Protein AF-A0A7S3CXJ4-F1 (afdb_monomer)

Mean predicted aligned error: 9.67 Å

Structure (mmCIF, N/CA/C/O backbone):
data_AF-A0A7S3CXJ4-F1
#
_entry.id   AF-A0A7S3CXJ4-F1
#
loop_
_atom_site.group_PDB
_atom_site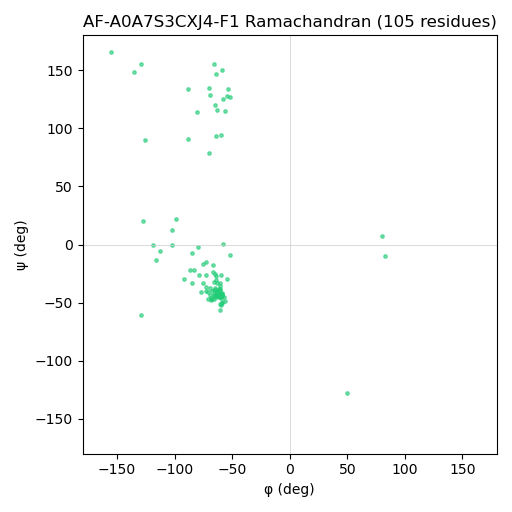.id
_atom_site.type_symbol
_atom_site.label_atom_id
_atom_site.label_alt_id
_atom_site.label_comp_id
_atom_site.label_asym_id
_atom_site.label_entity_id
_atom_site.label_seq_id
_atom_site.pdbx_PDB_ins_code
_atom_site.Cartn_x
_atom_site.Cartn_y
_atom_site.Cartn_z
_atom_site.occupancy
_atom_site.B_iso_or_equiv
_atom_site.auth_seq_id
_atom_site.auth_comp_id
_atom_site.auth_asym_id
_atom_site.auth_atom_id
_atom_site.pdbx_PDB_model_num
ATOM 1 N N . PHE A 1 1 ? -18.715 -56.548 -12.083 1.00 43.94 1 PHE A N 1
ATOM 2 C CA . PHE A 1 1 ? -18.456 -55.256 -11.422 1.00 43.94 1 PHE A CA 1
ATOM 3 C C . PHE A 1 1 ? -17.440 -55.457 -10.305 1.00 43.94 1 PHE A C 1
ATOM 5 O O . PHE A 1 1 ? -17.852 -55.785 -9.200 1.00 43.94 1 PHE A O 1
ATOM 12 N N . PRO A 1 2 ? -16.126 -55.356 -10.565 1.00 48.81 2 PRO A N 1
ATOM 13 C CA . PRO A 1 2 ? -15.148 -55.327 -9.493 1.00 48.81 2 PRO A CA 1
ATOM 14 C C . PRO A 1 2 ? -14.930 -53.877 -9.038 1.00 48.81 2 PRO A C 1
ATOM 16 O O . PRO A 1 2 ? -14.812 -52.956 -9.843 1.00 48.81 2 PRO A O 1
ATOM 19 N N . SER A 1 3 ? -14.932 -53.697 -7.726 1.00 49.84 3 SER A N 1
ATOM 20 C CA . SER A 1 3 ? -14.628 -52.476 -6.986 1.00 49.84 3 SER A CA 1
ATOM 21 C C . SER A 1 3 ? -13.240 -51.926 -7.333 1.00 49.84 3 SER A C 1
ATOM 23 O O . SER A 1 3 ? -12.229 -52.553 -7.016 1.00 49.84 3 SER A O 1
ATOM 25 N N . LEU A 1 4 ? -13.191 -50.744 -7.950 1.00 54.47 4 LEU A N 1
ATOM 26 C CA . LEU A 1 4 ? -11.970 -49.943 -8.068 1.00 54.47 4 LEU A CA 1
ATOM 27 C C . LEU A 1 4 ? -11.587 -49.386 -6.683 1.00 54.47 4 LEU A C 1
ATOM 29 O O . LEU A 1 4 ? -12.465 -48.869 -5.987 1.00 54.47 4 LEU A O 1
ATOM 33 N N . PRO A 1 5 ? -10.311 -49.453 -6.265 1.00 54.09 5 PRO A N 1
ATOM 34 C CA . PRO A 1 5 ? -9.861 -48.785 -5.054 1.00 54.09 5 PRO A CA 1
ATOM 35 C C . PRO A 1 5 ? -9.893 -47.267 -5.276 1.00 54.09 5 PRO A C 1
ATOM 37 O O . PRO A 1 5 ? -9.368 -46.755 -6.264 1.00 54.09 5 PRO A O 1
ATOM 40 N N . PHE A 1 6 ? -10.539 -46.553 -4.355 1.00 56.94 6 PHE A N 1
ATOM 41 C CA . PHE A 1 6 ? -10.532 -45.093 -4.274 1.00 56.94 6 PHE A CA 1
ATOM 42 C C . PHE A 1 6 ? -9.070 -44.606 -4.288 1.00 56.94 6 PHE A C 1
ATOM 44 O O . PHE A 1 6 ? -8.277 -45.121 -3.492 1.00 56.94 6 PHE A O 1
ATOM 51 N N . PRO A 1 7 ? -8.659 -43.673 -5.168 1.0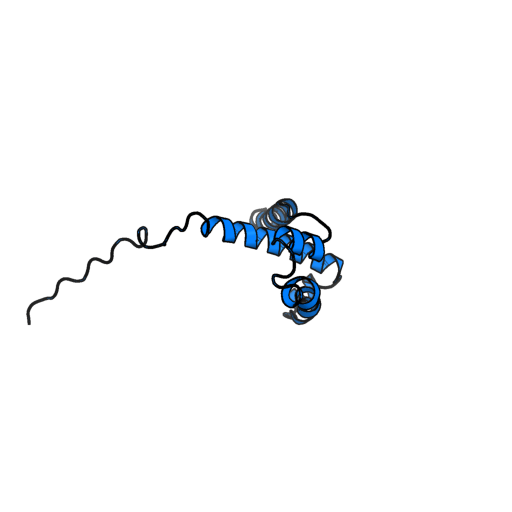0 54.53 7 PRO A N 1
ATOM 52 C CA . PRO A 1 7 ? -7.290 -43.192 -5.140 1.00 54.53 7 PRO A CA 1
ATOM 53 C C . PRO A 1 7 ? -7.085 -42.468 -3.809 1.00 54.53 7 PRO A C 1
ATOM 55 O O . PRO A 1 7 ? -7.789 -41.508 -3.493 1.00 54.53 7 PRO A O 1
ATOM 58 N N . LEU A 1 8 ? -6.136 -42.961 -3.013 1.00 61.88 8 LEU A N 1
ATOM 59 C CA . LEU A 1 8 ? -5.587 -42.248 -1.868 1.00 61.88 8 LEU A CA 1
ATOM 60 C C . LEU A 1 8 ? -4.986 -40.947 -2.413 1.00 61.88 8 LEU A C 1
ATOM 62 O O . LEU A 1 8 ? -3.860 -40.928 -2.908 1.00 61.88 8 LEU A O 1
ATOM 66 N N . LEU A 1 9 ? -5.768 -39.866 -2.391 1.00 60.44 9 LEU A N 1
ATOM 67 C CA . LEU A 1 9 ? -5.233 -38.526 -2.586 1.00 60.44 9 LEU A CA 1
ATOM 68 C C . LEU A 1 9 ? -4.110 -38.348 -1.552 1.00 60.44 9 LEU A C 1
ATOM 70 O O . LEU A 1 9 ? -4.344 -38.615 -0.367 1.00 60.44 9 LEU A O 1
ATOM 74 N N . PRO A 1 10 ? -2.895 -37.945 -1.963 1.00 55.59 10 PRO A N 1
ATOM 75 C CA . PRO A 1 10 ? -1.852 -37.641 -1.000 1.00 55.59 10 PRO A CA 1
ATOM 76 C C . PRO A 1 10 ? -2.352 -36.523 -0.072 1.00 55.59 10 PRO A C 1
ATOM 78 O O . PRO A 1 10 ? -3.167 -35.694 -0.496 1.00 55.59 10 PRO A O 1
ATOM 81 N N . PRO A 1 11 ? -1.900 -36.480 1.193 1.00 52.91 11 PRO A N 1
ATOM 82 C CA . PRO A 1 11 ? -2.264 -35.397 2.090 1.00 52.91 11 PRO A CA 1
ATOM 83 C C . PRO A 1 11 ? -1.924 -34.065 1.414 1.00 52.91 11 PRO A C 1
ATOM 85 O O . PRO A 1 11 ? -0.838 -33.892 0.858 1.00 52.91 11 PRO A O 1
ATOM 88 N N . PHE A 1 12 ? -2.869 -33.127 1.468 1.00 54.53 12 PHE A N 1
ATOM 89 C CA . PHE A 1 12 ? -2.805 -31.784 0.873 1.00 54.53 12 PHE A CA 1
ATOM 90 C C . PHE A 1 12 ? -1.532 -30.983 1.243 1.00 54.53 12 PHE A C 1
ATOM 92 O O . PHE A 1 12 ? -1.281 -29.923 0.679 1.00 54.53 12 PHE A O 1
ATOM 99 N N . SER A 1 13 ? -0.718 -31.481 2.177 1.00 53.72 13 SER A N 1
ATOM 100 C CA . SER A 1 13 ? 0.542 -30.901 2.635 1.00 53.72 13 SER A CA 1
ATOM 101 C C . SER A 1 13 ? 1.727 -31.069 1.677 1.00 53.72 13 SER A C 1
ATOM 103 O O . SER A 1 13 ? 2.713 -30.358 1.849 1.00 53.72 13 SER A O 1
ATOM 105 N N . LEU A 1 14 ? 1.673 -31.970 0.686 1.00 54.91 14 LEU A N 1
ATOM 106 C CA . LEU A 1 14 ? 2.841 -32.281 -0.158 1.00 54.91 14 LEU A CA 1
ATOM 107 C C . LEU A 1 14 ? 2.832 -31.629 -1.554 1.00 54.91 14 LEU A C 1
ATOM 109 O O . LEU A 1 14 ? 3.759 -31.846 -2.329 1.00 54.91 14 LEU A O 1
ATOM 113 N N . LEU A 1 15 ? 1.790 -30.860 -1.894 1.00 52.06 15 LEU A N 1
ATOM 114 C CA . LEU A 1 15 ? 1.572 -30.350 -3.257 1.00 52.06 15 LEU A CA 1
ATOM 115 C C . LEU A 1 15 ? 1.360 -28.834 -3.338 1.00 52.06 15 LEU A C 1
ATOM 117 O O . LEU A 1 15 ? 0.853 -28.333 -4.337 1.00 52.06 15 LEU A O 1
ATOM 121 N N . ALA A 1 16 ? 1.785 -28.081 -2.323 1.00 51.81 16 ALA A N 1
ATOM 122 C CA . ALA A 1 16 ? 2.141 -26.691 -2.566 1.00 51.81 16 ALA A CA 1
ATOM 123 C C . ALA A 1 16 ? 3.560 -26.720 -3.147 1.00 51.81 16 ALA A C 1
ATOM 125 O O . ALA A 1 16 ? 4.472 -27.139 -2.433 1.00 51.81 16 ALA A O 1
ATOM 126 N N . PRO A 1 17 ? 3.798 -26.340 -4.414 1.00 48.41 17 PRO A N 1
ATOM 127 C CA . PRO A 1 17 ? 5.157 -26.120 -4.872 1.00 48.41 17 PRO A CA 1
ATOM 128 C C . PRO A 1 17 ? 5.703 -24.948 -4.054 1.00 48.41 17 PRO A C 1
ATOM 130 O O . PRO A 1 17 ? 5.482 -23.785 -4.387 1.00 48.41 17 PRO A O 1
ATOM 133 N N . VAL A 1 18 ? 6.376 -25.251 -2.944 1.00 55.66 18 VAL A N 1
ATOM 134 C CA . VAL A 1 18 ? 7.106 -24.280 -2.134 1.00 55.66 18 VAL A CA 1
ATOM 135 C C . VAL A 1 18 ? 8.311 -23.866 -2.967 1.00 55.66 18 VAL A C 1
ATOM 137 O O . VAL A 1 18 ? 9.424 -24.346 -2.791 1.00 55.66 18 VAL A O 1
ATOM 140 N N . HIS A 1 19 ? 8.085 -22.984 -3.936 1.00 57.47 19 HIS A N 1
ATOM 141 C CA . HIS A 1 19 ? 9.151 -22.125 -4.407 1.00 57.47 19 HIS A CA 1
ATOM 142 C C . HIS A 1 19 ? 9.527 -21.269 -3.200 1.00 57.47 19 HIS A C 1
ATOM 144 O O . HIS A 1 19 ? 8.700 -20.494 -2.718 1.00 57.47 19 HIS A O 1
ATOM 150 N N . SER A 1 20 ? 10.752 -21.413 -2.693 1.00 57.84 20 SER A N 1
ATOM 151 C CA . SER A 1 20 ? 11.243 -20.750 -1.473 1.00 57.84 20 SER A CA 1
ATOM 152 C C . SER A 1 20 ? 11.192 -19.207 -1.495 1.00 57.84 20 SER A C 1
ATOM 154 O O . SER A 1 20 ? 11.570 -18.576 -0.516 1.00 57.84 20 SER A O 1
ATOM 156 N N . GLY A 1 21 ? 10.705 -18.586 -2.578 1.00 62.44 21 GLY A N 1
ATOM 157 C CA . GLY A 1 21 ? 10.438 -17.147 -2.698 1.00 62.44 21 GLY A CA 1
ATOM 158 C C . GLY A 1 21 ? 8.957 -16.757 -2.830 1.00 62.44 21 GLY A C 1
ATOM 159 O O . GLY A 1 21 ? 8.647 -15.570 -2.800 1.00 62.44 21 GLY A O 1
ATOM 160 N N . TYR A 1 22 ? 8.024 -17.709 -2.944 1.00 73.19 22 TYR A N 1
ATOM 161 C CA . TYR A 1 22 ? 6.596 -17.402 -3.110 1.00 73.19 22 TYR A CA 1
ATOM 162 C C . TYR A 1 22 ? 5.940 -16.981 -1.792 1.00 73.19 22 TYR A C 1
ATOM 164 O O . TYR A 1 22 ? 5.183 -16.016 -1.747 1.00 73.19 22 TYR A O 1
ATOM 172 N N . PHE A 1 23 ? 6.279 -17.652 -0.690 1.00 78.94 23 PHE A N 1
ATOM 173 C CA . PHE A 1 23 ? 5.693 -17.355 0.617 1.00 78.94 23 PHE A CA 1
ATOM 174 C C . PHE A 1 23 ? 6.028 -15.939 1.138 1.00 78.94 23 PHE A C 1
ATOM 176 O O . PHE A 1 23 ? 5.099 -15.232 1.533 1.00 78.94 23 PHE A O 1
ATOM 183 N N . PRO A 1 24 ? 7.289 -15.454 1.068 1.00 84.44 24 PRO A N 1
ATOM 184 C CA . PRO A 1 24 ? 7.619 -14.085 1.478 1.00 84.44 24 PRO A CA 1
ATOM 185 C C . PRO A 1 24 ? 6.875 -12.999 0.685 1.00 84.44 24 PRO A C 1
ATOM 187 O O . PRO A 1 24 ? 6.642 -11.910 1.208 1.00 84.44 24 PRO A O 1
ATOM 190 N N . SER A 1 25 ? 6.467 -13.298 -0.556 1.00 86.31 25 SER A N 1
ATOM 191 C CA . SER A 1 25 ? 5.779 -12.343 -1.432 1.00 86.31 25 SER A CA 1
ATOM 192 C C . SER A 1 25 ? 4.412 -11.912 -0.887 1.00 86.31 25 SER A C 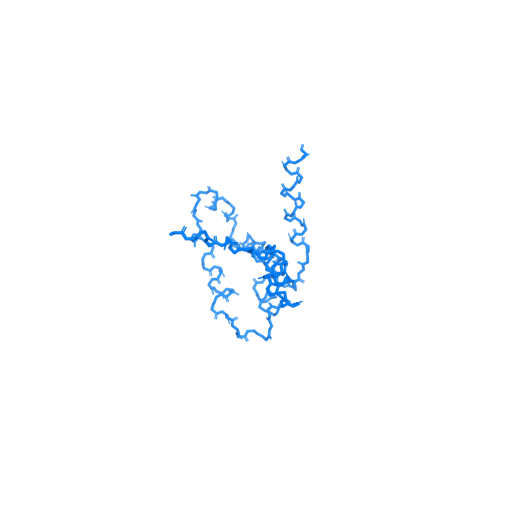1
ATOM 194 O O . SER A 1 25 ? 4.018 -10.764 -1.078 1.00 86.31 25 SER A O 1
ATOM 196 N N . TYR A 1 26 ? 3.720 -12.778 -0.135 1.00 87.81 26 TYR A N 1
ATOM 197 C CA . TYR A 1 26 ? 2.439 -12.438 0.490 1.00 87.81 26 TYR A CA 1
ATOM 198 C C . TYR A 1 26 ? 2.596 -11.387 1.585 1.00 87.81 26 TYR A C 1
ATOM 200 O O . TYR A 1 26 ? 1.855 -10.402 1.614 1.00 87.81 26 TYR A O 1
ATOM 208 N N . THR A 1 27 ? 3.578 -11.577 2.468 1.00 89.19 27 THR A N 1
ATOM 209 C CA . THR A 1 27 ? 3.863 -10.624 3.545 1.00 89.19 27 THR A CA 1
ATOM 210 C C . THR A 1 27 ? 4.359 -9.301 2.973 1.00 89.19 27 THR A C 1
ATOM 212 O O . THR A 1 27 ? 3.876 -8.245 3.376 1.00 89.19 27 THR A O 1
ATOM 215 N N . LEU A 1 28 ? 5.248 -9.352 1.975 1.00 91.56 28 LEU A N 1
ATOM 216 C CA . LEU A 1 28 ? 5.696 -8.158 1.254 1.00 91.56 28 LEU A CA 1
ATOM 217 C C . LEU A 1 28 ? 4.523 -7.418 0.602 1.00 91.56 28 LEU A C 1
ATOM 219 O O . LEU A 1 28 ? 4.414 -6.203 0.741 1.00 91.56 28 LEU A O 1
ATOM 223 N N . GLY A 1 29 ? 3.603 -8.138 -0.042 1.00 92.62 29 GLY A N 1
ATOM 224 C CA . GLY A 1 29 ? 2.399 -7.553 -0.627 1.00 92.62 29 GLY A CA 1
ATOM 225 C C . GLY A 1 29 ? 1.523 -6.843 0.407 1.00 92.62 29 GLY A C 1
ATOM 226 O O . GLY A 1 29 ? 1.063 -5.730 0.157 1.00 92.62 29 GLY A O 1
ATOM 227 N N . ALA A 1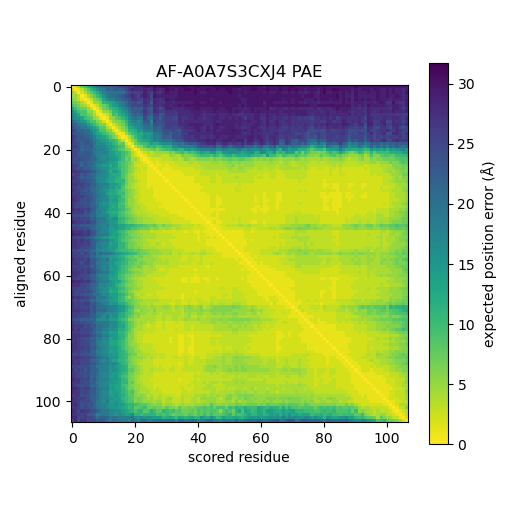 30 ? 1.335 -7.436 1.589 1.00 92.94 30 ALA A N 1
ATOM 228 C CA . ALA A 1 30 ? 0.577 -6.812 2.672 1.00 92.94 30 ALA A CA 1
ATOM 229 C C . ALA A 1 30 ? 1.252 -5.530 3.187 1.00 92.94 30 ALA A C 1
ATOM 231 O O . ALA A 1 30 ? 0.582 -4.510 3.360 1.00 92.94 30 ALA A O 1
ATOM 232 N N . MET A 1 31 ? 2.575 -5.551 3.366 1.00 94.75 31 MET A N 1
ATOM 233 C CA . MET A 1 31 ? 3.343 -4.370 3.769 1.00 94.75 31 MET A CA 1
ATOM 234 C C . MET A 1 31 ? 3.206 -3.236 2.749 1.00 94.75 31 MET A C 1
ATOM 236 O O . MET A 1 31 ? 2.787 -2.133 3.109 1.00 94.75 31 MET A O 1
ATOM 240 N N . ILE A 1 32 ? 3.459 -3.531 1.470 1.00 95.25 32 ILE A N 1
ATOM 241 C CA . ILE A 1 32 ? 3.333 -2.569 0.368 1.00 95.25 32 ILE A CA 1
ATOM 242 C C . ILE A 1 32 ? 1.912 -1.997 0.314 1.00 95.25 32 ILE A C 1
ATOM 244 O O . ILE A 1 32 ? 1.740 -0.783 0.221 1.00 95.25 32 ILE A O 1
ATOM 248 N N . ALA A 1 33 ? 0.885 -2.845 0.435 1.00 94.81 33 ALA A N 1
ATOM 249 C CA . ALA A 1 33 ? -0.507 -2.409 0.425 1.00 94.81 33 ALA A CA 1
ATOM 250 C C . ALA A 1 33 ? -0.819 -1.435 1.571 1.00 94.81 33 ALA A C 1
ATOM 252 O O . ALA A 1 33 ? -1.451 -0.405 1.339 1.00 94.81 33 ALA A O 1
ATOM 253 N N . THR A 1 34 ? -0.359 -1.720 2.794 1.00 94.94 34 THR A N 1
ATOM 254 C CA . THR A 1 34 ? -0.588 -0.820 3.937 1.00 94.94 34 THR A CA 1
ATOM 255 C C . THR A 1 34 ? 0.131 0.518 3.789 1.00 94.94 34 THR A C 1
ATOM 257 O O . THR A 1 34 ? -0.462 1.554 4.084 1.00 94.94 34 THR A O 1
ATOM 260 N N . GLN A 1 35 ? 1.360 0.525 3.266 1.00 96.19 35 GLN A N 1
ATOM 261 C CA . GLN A 1 35 ? 2.114 1.758 3.044 1.00 96.19 35 GLN A CA 1
ATOM 262 C C . GLN A 1 35 ? 1.505 2.607 1.918 1.00 96.19 35 GLN A C 1
ATOM 264 O O . GLN A 1 35 ? 1.303 3.808 2.091 1.00 96.19 35 GLN A O 1
ATOM 269 N N . LEU A 1 36 ? 1.113 1.985 0.800 1.00 96.44 36 LEU A N 1
ATOM 270 C CA . LEU A 1 36 ? 0.389 2.665 -0.280 1.00 96.44 36 LEU A CA 1
ATOM 271 C C . LEU A 1 36 ? -0.949 3.230 0.201 1.00 96.44 36 LEU A C 1
ATOM 273 O O . LEU A 1 36 ? -1.328 4.332 -0.186 1.00 96.44 36 LEU A O 1
ATOM 277 N N . PHE A 1 37 ? -1.664 2.498 1.054 1.00 95.50 37 PHE A N 1
ATOM 278 C CA . PHE A 1 37 ? -2.929 2.964 1.606 1.00 95.50 37 PHE A CA 1
ATOM 279 C C . PHE A 1 37 ? -2.748 4.154 2.554 1.00 95.50 37 PHE A C 1
ATOM 281 O O . PHE A 1 37 ? -3.537 5.097 2.496 1.00 95.50 37 PHE A O 1
ATOM 288 N N . ALA A 1 38 ? -1.704 4.148 3.387 1.00 94.62 38 ALA A N 1
ATOM 289 C CA . ALA A 1 38 ? -1.358 5.286 4.235 1.00 94.62 38 ALA A CA 1
ATOM 290 C C . ALA A 1 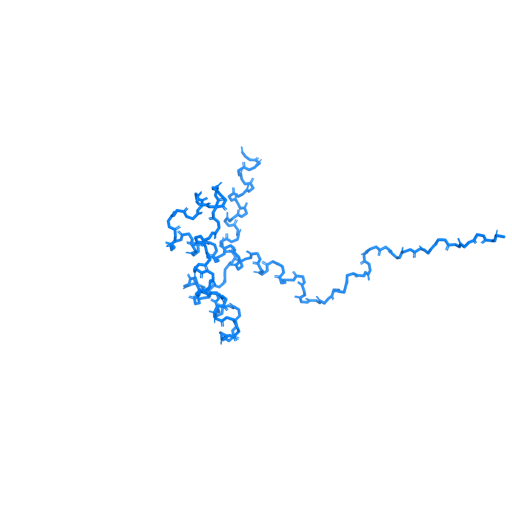38 ? -1.034 6.534 3.395 1.00 94.62 38 ALA A C 1
ATOM 292 O O . ALA A 1 38 ? -1.582 7.604 3.658 1.00 94.62 38 ALA A O 1
ATOM 293 N N . ALA A 1 39 ? -0.238 6.389 2.331 1.00 95.94 39 ALA A N 1
ATOM 294 C CA . ALA A 1 39 ? 0.047 7.481 1.398 1.00 95.94 39 ALA A CA 1
ATOM 295 C C . ALA A 1 39 ? -1.223 7.981 0.684 1.00 95.94 39 ALA A C 1
ATOM 297 O O . ALA A 1 39 ? -1.476 9.183 0.615 1.00 95.94 39 ALA A O 1
ATOM 298 N N . ALA A 1 40 ? -2.086 7.070 0.226 1.00 96.38 40 ALA A N 1
ATOM 299 C CA . ALA A 1 40 ? -3.350 7.431 -0.410 1.00 96.38 40 ALA A CA 1
ATOM 300 C C . ALA A 1 40 ? -4.269 8.239 0.524 1.00 96.38 40 ALA A C 1
ATOM 302 O O . ALA A 1 40 ? -4.947 9.156 0.064 1.00 96.38 40 ALA A O 1
ATOM 303 N N . GLN A 1 41 ? -4.284 7.943 1.829 1.00 95.00 41 GLN A N 1
ATOM 304 C CA . GLN A 1 41 ? -5.051 8.715 2.817 1.00 95.00 41 GLN A CA 1
ATOM 305 C C . GLN A 1 41 ? -4.532 10.143 2.993 1.00 95.00 41 GLN A C 1
ATOM 307 O O . GLN A 1 41 ? -5.330 11.043 3.240 1.00 95.00 41 GLN A O 1
ATOM 312 N N . GLN A 1 42 ? -3.223 10.363 2.848 1.00 94.38 42 GLN A N 1
ATOM 313 C CA . GLN A 1 42 ? -2.646 11.708 2.894 1.00 94.38 42 GLN A CA 1
ATOM 314 C C . GLN A 1 42 ? -3.050 12.525 1.658 1.00 94.38 42 GLN A C 1
ATOM 316 O O . GLN A 1 42 ? -3.341 13.713 1.772 1.00 94.38 42 GLN A O 1
ATOM 321 N N . CYS A 1 43 ? -3.120 11.890 0.484 1.00 94.50 43 CYS A N 1
ATOM 322 C CA . CYS A 1 43 ? -3.531 12.550 -0.760 1.00 94.50 43 CYS A CA 1
ATOM 323 C C . CYS A 1 43 ? -5.053 12.728 -0.890 1.00 94.50 43 CYS A C 1
ATOM 325 O O . CYS A 1 43 ? -5.510 13.620 -1.603 1.00 94.50 43 CYS A O 1
ATOM 327 N N . ILE A 1 44 ? -5.845 11.868 -0.244 1.00 95.44 44 ILE A N 1
ATOM 328 C CA . ILE A 1 44 ? -7.305 11.815 -0.374 1.00 95.44 44 ILE A CA 1
ATOM 329 C C . ILE A 1 44 ? -7.920 11.914 1.036 1.00 95.44 44 ILE A C 1
ATOM 331 O O . ILE A 1 44 ? -8.192 10.883 1.661 1.00 95.44 44 ILE A O 1
ATOM 335 N N . PRO A 1 45 ? -8.207 13.134 1.538 1.00 91.75 45 PRO A N 1
ATOM 336 C CA . PRO A 1 45 ? -8.655 13.358 2.919 1.00 91.75 45 PRO A CA 1
ATOM 337 C C . PRO A 1 45 ? -9.894 12.549 3.340 1.00 91.75 45 PRO A C 1
ATOM 339 O O . PRO A 1 45 ? -10.030 12.165 4.499 1.00 91.75 45 PRO A O 1
ATOM 342 N N . ASN A 1 46 ? -10.783 12.234 2.392 1.00 94.06 46 ASN A N 1
ATOM 343 C CA . ASN A 1 46 ? -12.055 11.551 2.654 1.00 94.06 46 ASN A CA 1
ATOM 344 C C . ASN A 1 46 ? -12.025 10.052 2.299 1.00 94.06 46 ASN A C 1
ATOM 346 O O . ASN A 1 46 ? -13.075 9.414 2.231 1.00 94.06 46 ASN A O 1
ATOM 350 N N . LEU A 1 47 ? -10.844 9.470 2.054 1.00 95.69 47 LEU A N 1
ATOM 351 C CA . LEU A 1 47 ? -10.709 8.121 1.493 1.00 95.69 47 LEU A CA 1
ATOM 352 C C . LEU A 1 47 ? -11.430 7.044 2.312 1.00 95.69 47 LEU A C 1
ATOM 354 O O . LEU A 1 47 ? -12.178 6.247 1.751 1.00 95.69 47 LEU A O 1
ATOM 358 N N . LYS A 1 48 ? -11.238 7.024 3.639 1.00 93.88 48 LYS A N 1
ATOM 359 C CA . LYS A 1 48 ? -11.882 6.029 4.519 1.00 93.88 48 LYS A CA 1
ATOM 360 C C . LYS A 1 48 ? -13.411 6.117 4.458 1.00 93.88 48 LYS A C 1
ATOM 362 O O . LYS A 1 48 ? -14.085 5.090 4.474 1.00 93.88 48 LYS A O 1
ATOM 367 N N . GLU A 1 49 ? -13.948 7.329 4.365 1.00 96.00 49 GLU A N 1
ATOM 368 C CA . GLU A 1 49 ? -15.389 7.570 4.321 1.00 96.00 49 GLU A CA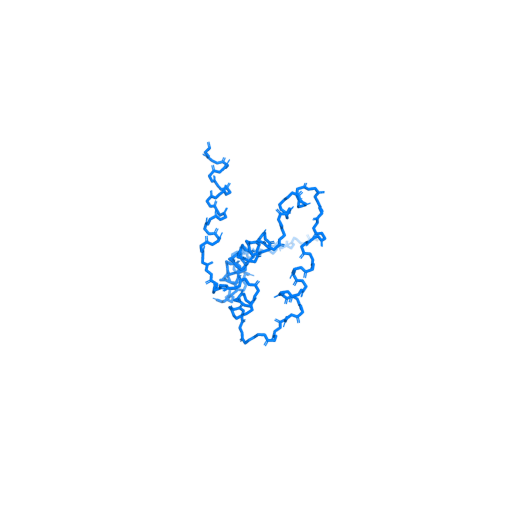 1
ATOM 369 C C . GLU A 1 49 ? -15.992 7.161 2.971 1.00 96.00 49 G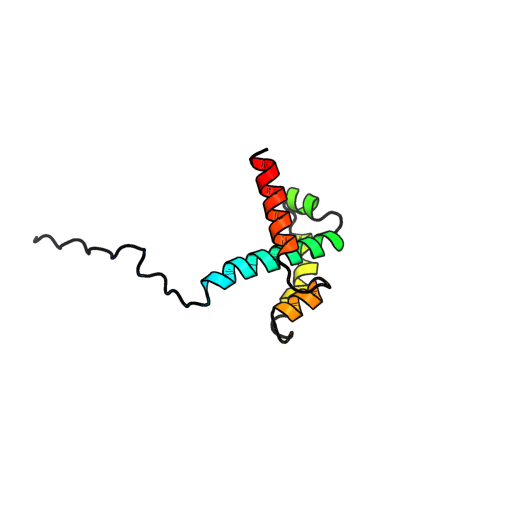LU A C 1
ATOM 371 O O . GLU A 1 49 ? -17.043 6.526 2.926 1.00 96.00 49 GLU A O 1
ATOM 376 N N . GLU A 1 50 ? -15.299 7.432 1.866 1.00 96.31 50 GLU A N 1
ATOM 377 C CA . GLU A 1 50 ? -15.724 6.978 0.539 1.00 96.31 50 GLU A CA 1
ATOM 378 C C . GLU A 1 50 ? -15.690 5.449 0.418 1.00 96.31 50 GLU A C 1
ATOM 380 O O . GLU A 1 50 ? -16.643 4.853 -0.086 1.00 96.31 50 GLU A O 1
ATOM 385 N N . ILE A 1 51 ? -14.673 4.793 0.988 1.00 95.38 51 ILE A N 1
ATOM 386 C CA . ILE A 1 51 ? -14.625 3.326 1.087 1.00 95.38 51 ILE A CA 1
ATOM 387 C C . ILE A 1 51 ? -15.808 2.798 1.906 1.00 95.38 51 ILE A C 1
ATOM 389 O O . ILE A 1 51 ? -16.444 1.827 1.497 1.00 95.38 51 ILE A O 1
ATOM 393 N N . ARG A 1 52 ? -16.154 3.448 3.027 1.00 94.38 52 ARG A N 1
ATOM 394 C CA . ARG A 1 52 ? -17.309 3.070 3.861 1.00 94.38 52 ARG A CA 1
ATOM 395 C C . ARG A 1 52 ? -18.633 3.153 3.095 1.00 94.38 52 ARG A C 1
ATOM 397 O O . ARG A 1 52 ? -19.520 2.340 3.332 1.00 94.38 52 ARG A O 1
ATOM 404 N N . LYS A 1 53 ? -18.755 4.098 2.159 1.00 96.44 53 LYS A N 1
ATOM 405 C CA . LYS A 1 53 ? -19.904 4.232 1.244 1.00 96.44 53 LYS A CA 1
ATOM 406 C C . LYS A 1 53 ? -19.854 3.267 0.049 1.00 96.44 53 LYS A C 1
ATOM 408 O O . LYS A 1 53 ? -20.762 3.283 -0.776 1.00 96.44 53 LYS A O 1
ATOM 413 N N . GLY A 1 54 ? -18.801 2.456 -0.077 1.00 95.56 54 GLY A N 1
ATOM 414 C CA . GLY A 1 54 ? -18.576 1.556 -1.211 1.00 95.56 54 GLY A CA 1
ATOM 415 C C . GLY A 1 54 ? -18.000 2.238 -2.458 1.00 95.56 54 GLY A C 1
ATOM 416 O O . GLY A 1 54 ? -17.884 1.606 -3.508 1.00 95.56 54 GLY A O 1
ATOM 417 N N . ASN A 1 55 ? -17.613 3.513 -2.376 1.00 95.25 55 ASN A N 1
ATOM 418 C CA . ASN A 1 55 ? -17.031 4.248 -3.492 1.00 95.25 55 ASN A CA 1
ATOM 419 C C . ASN A 1 55 ? -15.505 4.084 -3.535 1.00 95.25 55 ASN A C 1
ATOM 421 O O . ASN A 1 55 ? -14.751 4.877 -2.977 1.00 95.25 55 ASN A O 1
ATOM 425 N N . LEU A 1 56 ? -15.036 3.072 -4.265 1.00 93.81 56 LEU A N 1
ATOM 426 C CA . LEU A 1 56 ? -13.602 2.843 -4.490 1.00 93.81 56 LEU A CA 1
ATOM 427 C C . LEU A 1 56 ? -13.030 3.656 -5.662 1.00 93.81 56 LEU A C 1
ATOM 429 O O . LEU A 1 56 ? -11.817 3.673 -5.870 1.00 93.81 56 LEU A O 1
ATOM 433 N N . ARG A 1 57 ? -13.876 4.352 -6.436 1.00 94.88 57 ARG A N 1
ATOM 434 C CA . ARG A 1 57 ? -13.437 5.086 -7.636 1.00 94.88 57 ARG A CA 1
ATOM 435 C C . ARG A 1 57 ? -12.480 6.221 -7.293 1.00 94.88 57 ARG A C 1
ATOM 437 O O . ARG A 1 57 ? -11.630 6.547 -8.112 1.00 94.88 57 ARG A O 1
ATOM 444 N N . VAL A 1 58 ? -12.577 6.774 -6.084 1.00 94.94 58 VAL A N 1
ATOM 445 C CA . VAL A 1 58 ? -11.685 7.840 -5.601 1.00 94.94 58 VAL A CA 1
ATOM 446 C C . VAL A 1 58 ? -10.233 7.386 -5.451 1.00 94.94 58 VAL A C 1
ATOM 448 O O . VAL A 1 58 ? -9.332 8.207 -5.557 1.00 94.94 58 VAL A O 1
ATOM 451 N N . LEU A 1 59 ? -9.993 6.085 -5.255 1.00 95.62 59 LEU A N 1
ATOM 452 C CA . LEU A 1 59 ? -8.649 5.518 -5.131 1.00 95.62 59 LEU A CA 1
ATOM 453 C C . LEU A 1 59 ? -8.005 5.243 -6.501 1.00 95.62 59 LEU A C 1
ATOM 455 O O . LEU A 1 59 ? -6.783 5.167 -6.619 1.00 95.62 59 LEU A O 1
ATOM 459 N N . HIS A 1 60 ? -8.819 5.105 -7.549 1.00 95.38 60 HIS A N 1
ATOM 460 C CA . HIS A 1 60 ? -8.357 4.712 -8.877 1.00 95.38 60 HIS A CA 1
ATOM 461 C C . HIS A 1 60 ? -7.344 5.695 -9.494 1.00 95.38 60 HIS A C 1
ATOM 463 O O . HIS A 1 60 ? -6.350 5.216 -10.037 1.00 95.38 60 HIS A O 1
ATOM 469 N N . PRO A 1 61 ? -7.518 7.034 -9.426 1.00 95.94 61 PRO A N 1
ATOM 470 C CA . PRO A 1 61 ? -6.516 7.970 -9.938 1.00 95.94 61 PRO A CA 1
ATOM 471 C C . PRO A 1 61 ? -5.159 7.811 -9.248 1.00 95.94 61 PRO A C 1
ATOM 473 O O . PRO A 1 61 ? -4.141 7.745 -9.929 1.00 95.94 61 PRO A O 1
ATOM 476 N N . PHE A 1 62 ? -5.157 7.654 -7.918 1.00 96.81 62 PHE A N 1
ATOM 477 C CA . PHE A 1 62 ? -3.933 7.449 -7.143 1.00 96.81 62 PHE A CA 1
ATOM 478 C C . PHE A 1 62 ? -3.202 6.175 -7.577 1.00 96.81 62 PHE A C 1
ATOM 480 O O . PHE A 1 62 ? -2.020 6.222 -7.904 1.00 96.81 62 PHE A O 1
ATOM 487 N N . LEU A 1 63 ? -3.903 5.038 -7.639 1.00 96.56 63 LEU A N 1
ATOM 488 C CA . LEU A 1 63 ? -3.289 3.770 -8.044 1.00 96.56 63 LEU A CA 1
ATOM 489 C C . LEU A 1 63 ? -2.822 3.792 -9.499 1.00 96.56 63 LEU A C 1
ATOM 491 O O . LEU A 1 63 ? -1.768 3.240 -9.811 1.00 96.56 63 LEU A O 1
ATOM 495 N N . ARG A 1 64 ? -3.581 4.447 -10.381 1.00 96.44 64 ARG A N 1
ATOM 496 C CA . ARG A 1 64 ? -3.216 4.599 -11.786 1.00 96.44 64 ARG A CA 1
ATOM 497 C C . ARG A 1 64 ? -1.898 5.346 -11.929 1.00 96.44 64 ARG A C 1
ATOM 499 O O . ARG A 1 64 ? -0.971 4.792 -12.503 1.00 96.44 64 ARG A O 1
ATOM 506 N N . GLU A 1 65 ? -1.809 6.545 -11.367 1.00 96.12 65 GLU A N 1
ATOM 507 C CA . GLU A 1 65 ? -0.634 7.406 -11.502 1.00 96.12 65 GLU A CA 1
ATOM 508 C C . GLU A 1 65 ? 0.585 6.831 -10.767 1.00 96.12 65 GLU A C 1
ATOM 510 O O . GLU A 1 65 ? 1.691 6.791 -11.306 1.00 96.12 65 GLU A O 1
ATOM 515 N N . LYS A 1 66 ? 0.397 6.373 -9.523 1.00 95.69 66 LYS A N 1
ATOM 516 C CA . LYS A 1 66 ? 1.512 6.004 -8.642 1.00 95.69 66 LYS A CA 1
ATOM 517 C C . LYS A 1 66 ? 1.993 4.567 -8.813 1.00 95.69 66 LYS A C 1
ATOM 519 O O . LYS A 1 66 ? 3.120 4.275 -8.434 1.00 95.69 66 LYS A O 1
ATOM 524 N N . VAL A 1 67 ? 1.167 3.668 -9.356 1.00 95.00 67 VAL A N 1
ATOM 525 C CA . VAL A 1 67 ? 1.481 2.229 -9.414 1.00 95.00 67 VAL A CA 1
ATOM 526 C C . VAL A 1 67 ? 1.303 1.665 -10.822 1.00 95.00 67 VAL A C 1
ATOM 528 O O . VAL A 1 67 ? 2.265 1.180 -11.413 1.00 95.00 67 VAL A O 1
ATOM 531 N N . TRP A 1 68 ? 0.094 1.718 -11.387 1.00 95.50 68 TRP A N 1
ATOM 532 C CA . TRP A 1 68 ? -0.222 0.981 -12.616 1.00 95.50 68 TRP A CA 1
ATOM 533 C C . TRP A 1 68 ? 0.452 1.553 -13.865 1.00 95.50 68 TRP A C 1
ATOM 535 O O . TRP A 1 68 ? 0.946 0.780 -14.680 1.00 95.50 68 TRP A O 1
ATOM 545 N N . GLU A 1 69 ? 0.514 2.879 -14.014 1.00 95.94 69 GLU A N 1
ATOM 546 C CA . GLU A 1 69 ? 1.200 3.525 -15.145 1.00 95.94 69 GLU A CA 1
ATOM 547 C C . GLU A 1 69 ? 2.726 3.420 -15.032 1.00 95.94 69 GLU A C 1
ATOM 549 O O . GLU A 1 69 ? 3.419 3.413 -16.048 1.00 95.94 69 GLU A O 1
ATOM 554 N N . ARG A 1 70 ? 3.261 3.289 -13.810 1.00 94.56 70 ARG A N 1
ATOM 555 C CA . ARG A 1 70 ? 4.695 3.061 -13.580 1.00 94.56 70 ARG A CA 1
ATOM 556 C C . ARG A 1 70 ? 5.106 1.641 -13.962 1.00 94.56 70 ARG A C 1
ATOM 558 O O . ARG A 1 70 ? 6.200 1.453 -14.487 1.00 94.56 70 ARG A O 1
ATOM 565 N N . GLY A 1 71 ? 4.246 0.648 -13.726 1.00 92.56 71 GLY A N 1
ATOM 566 C CA . GLY A 1 71 ? 4.511 -0.749 -14.073 1.00 92.56 71 GLY A CA 1
ATOM 567 C C . GLY A 1 71 ? 5.886 -1.217 -13.578 1.00 92.56 71 GLY A C 1
ATOM 568 O O . GLY A 1 71 ? 6.228 -1.035 -12.413 1.00 92.56 71 GLY A O 1
ATOM 569 N N . SER A 1 72 ? 6.689 -1.786 -14.481 1.00 92.94 72 SER A N 1
ATOM 570 C CA . SER A 1 72 ? 8.073 -2.217 -14.214 1.00 92.94 72 SER A CA 1
ATOM 571 C C . SER A 1 72 ? 9.133 -1.210 -14.684 1.00 92.94 72 SER A C 1
ATOM 573 O O . SER A 1 72 ? 10.268 -1.598 -14.940 1.00 92.94 72 SER A O 1
ATOM 575 N N . ILE A 1 73 ? 8.7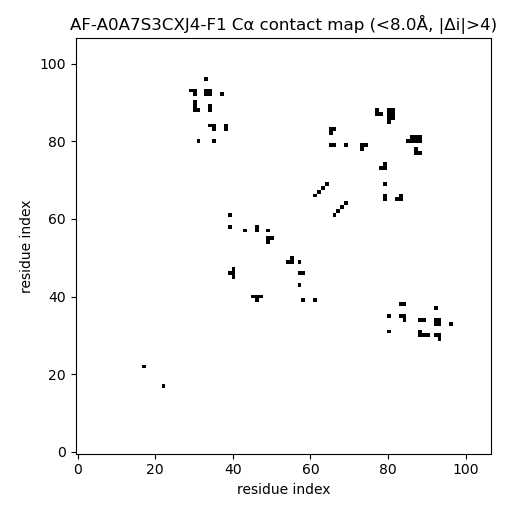72 0.069 -14.844 1.00 95.06 73 ILE A N 1
ATOM 576 C CA . ILE A 1 73 ? 9.734 1.134 -15.171 1.00 95.06 73 ILE A CA 1
ATOM 577 C C . ILE A 1 73 ? 10.725 1.363 -14.016 1.00 95.06 73 ILE A C 1
ATOM 579 O O . ILE A 1 73 ? 11.918 1.499 -14.296 1.00 95.06 73 ILE A O 1
ATOM 583 N N . PRO A 1 74 ? 10.300 1.408 -12.734 1.00 94.31 74 PRO A N 1
ATOM 584 C CA . PRO A 1 74 ? 11.244 1.536 -11.631 1.00 94.31 74 PRO A CA 1
ATOM 585 C C . PRO A 1 74 ? 12.174 0.319 -11.541 1.00 94.31 74 PRO A C 1
ATOM 587 O O . PRO A 1 74 ? 11.745 -0.807 -11.799 1.00 94.31 74 PRO A O 1
ATOM 590 N N . PRO A 1 75 ? 13.434 0.512 -11.116 1.00 93.31 75 PRO A N 1
ATOM 591 C CA . PRO A 1 75 ? 14.434 -0.556 -11.087 1.00 93.31 75 PRO A CA 1
ATOM 592 C C . PRO A 1 75 ? 14.123 -1.664 -10.067 1.00 93.31 75 PRO A C 1
ATOM 594 O O . PRO A 1 75 ? 14.696 -2.749 -10.142 1.00 93.31 75 PRO A O 1
ATOM 597 N N . SER A 1 76 ? 13.239 -1.404 -9.099 1.00 93.50 76 SER A N 1
ATOM 598 C CA . SER A 1 76 ? 12.789 -2.376 -8.102 1.00 93.50 76 SER A CA 1
ATOM 599 C C . SER A 1 76 ? 11.405 -2.020 -7.549 1.00 93.50 76 SER A C 1
ATOM 601 O O . SER A 1 76 ? 10.931 -0.890 -7.695 1.00 93.50 76 SER A O 1
ATOM 603 N N . ALA A 1 77 ? 10.767 -2.978 -6.867 1.00 90.81 77 ALA A N 1
ATOM 604 C CA . ALA A 1 77 ? 9.516 -2.733 -6.150 1.00 90.81 77 ALA A CA 1
ATOM 605 C C . ALA A 1 77 ? 9.693 -1.686 -5.036 1.00 90.81 77 ALA A C 1
ATOM 607 O O . ALA A 1 77 ? 8.837 -0.823 -4.873 1.00 90.81 77 ALA A O 1
ATOM 608 N N . ASP A 1 78 ? 10.826 -1.701 -4.328 1.00 92.88 78 ASP A N 1
ATOM 609 C CA . ASP A 1 78 ? 11.136 -0.699 -3.302 1.00 92.88 78 ASP A CA 1
ATOM 610 C C . ASP A 1 78 ? 11.261 0.706 -3.899 1.00 92.88 78 ASP A C 1
ATOM 612 O O . ASP A 1 78 ? 10.772 1.670 -3.313 1.00 92.88 78 ASP A O 1
ATOM 616 N N . ALA A 1 79 ? 11.858 0.829 -5.091 1.00 95.00 79 ALA A N 1
ATOM 617 C CA . ALA A 1 79 ? 11.935 2.101 -5.802 1.00 95.00 79 ALA A CA 1
ATOM 618 C C . ALA A 1 79 ? 10.539 2.604 -6.204 1.00 95.00 79 ALA A C 1
ATOM 620 O O . ALA A 1 79 ? 10.235 3.775 -5.991 1.00 95.00 79 ALA A O 1
ATOM 621 N N . LEU A 1 80 ? 9.665 1.718 -6.700 1.00 96.06 80 LEU A N 1
ATOM 622 C CA . LEU A 1 80 ? 8.269 2.058 -6.994 1.00 96.06 80 LEU A CA 1
ATOM 623 C C . LEU A 1 80 ? 7.525 2.531 -5.736 1.00 96.06 80 LEU A C 1
ATOM 625 O O . LEU A 1 80 ? 6.836 3.546 -5.773 1.00 96.06 80 LEU A O 1
ATOM 629 N N . VAL A 1 81 ? 7.670 1.819 -4.617 1.00 95.88 81 VAL A N 1
ATOM 630 C CA . VAL A 1 81 ? 7.029 2.185 -3.344 1.00 95.88 81 VAL A CA 1
ATOM 631 C C . VAL A 1 81 ? 7.548 3.530 -2.842 1.00 95.88 81 VAL A C 1
ATOM 633 O O . VAL A 1 81 ? 6.749 4.364 -2.414 1.00 95.88 81 VAL A O 1
ATOM 636 N N . LYS A 1 82 ? 8.854 3.784 -2.955 1.00 96.44 82 LYS A N 1
ATOM 637 C CA . LYS A 1 82 ? 9.464 5.067 -2.595 1.00 96.44 82 LYS A CA 1
ATOM 638 C C . LYS A 1 82 ? 8.953 6.213 -3.462 1.00 96.44 82 LYS A C 1
ATOM 640 O O . LYS A 1 82 ? 8.599 7.257 -2.926 1.00 96.44 82 LYS A O 1
ATOM 645 N N . GLU A 1 83 ? 8.845 6.017 -4.774 1.00 95.62 83 GLU A N 1
ATOM 646 C CA . GLU A 1 83 ? 8.244 7.003 -5.685 1.00 95.62 83 GLU A CA 1
ATOM 647 C C . GLU A 1 83 ? 6.759 7.259 -5.368 1.00 95.62 83 GLU A C 1
ATOM 649 O O . GLU A 1 83 ? 6.303 8.401 -5.401 1.00 95.62 83 GLU A O 1
ATOM 654 N N . ALA A 1 84 ? 6.001 6.205 -5.053 1.00 95.44 84 ALA A N 1
ATOM 655 C CA . ALA A 1 84 ? 4.563 6.282 -4.804 1.00 95.44 84 ALA A CA 1
ATOM 656 C C . ALA A 1 84 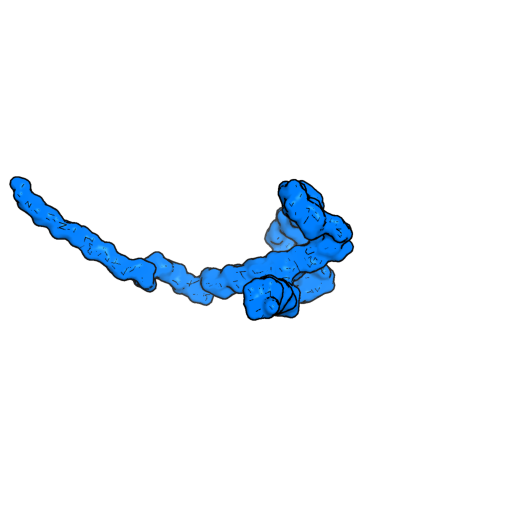? 4.206 6.888 -3.439 1.00 95.44 84 ALA A C 1
ATOM 658 O O . ALA A 1 84 ? 3.163 7.531 -3.312 1.00 95.44 84 ALA A O 1
ATOM 659 N N . THR A 1 85 ? 5.037 6.653 -2.421 1.00 95.81 85 THR A N 1
ATOM 660 C CA . THR A 1 85 ? 4.725 6.973 -1.016 1.00 95.81 85 THR A CA 1
ATOM 661 C C . THR A 1 85 ? 5.639 8.028 -0.401 1.00 95.81 85 THR A C 1
ATOM 663 O O . THR A 1 85 ? 5.310 8.565 0.649 1.00 95.81 85 THR A O 1
ATOM 666 N N . GLY A 1 86 ? 6.763 8.351 -1.048 1.00 95.25 86 GLY A N 1
ATOM 667 C CA . GLY A 1 86 ? 7.774 9.286 -0.546 1.00 95.25 86 GLY A CA 1
ATOM 668 C C . GLY A 1 86 ? 8.775 8.671 0.438 1.00 95.25 86 GLY A C 1
ATOM 669 O O . GLY A 1 86 ? 9.789 9.297 0.740 1.00 95.25 86 GLY A O 1
ATOM 670 N N . GLU A 1 87 ? 8.542 7.441 0.901 1.00 94.12 87 GLU A N 1
ATOM 671 C CA . GLU A 1 87 ? 9.358 6.758 1.907 1.00 94.12 87 GLU A CA 1
ATOM 672 C C . GLU A 1 87 ? 9.763 5.353 1.449 1.00 94.12 87 GLU A C 1
ATOM 674 O O . GLU A 1 87 ? 9.091 4.720 0.637 1.00 94.12 87 GLU A O 1
ATOM 679 N N . GLU A 1 88 ? 10.871 4.840 1.982 1.00 94.81 88 GLU A N 1
ATOM 680 C CA . GLU A 1 88 ? 11.297 3.461 1.722 1.00 94.81 88 GLU A CA 1
ATOM 681 C C . GLU A 1 88 ? 10.305 2.447 2.302 1.00 94.81 88 GLU A C 1
ATOM 683 O O . GLU A 1 88 ? 9.567 2.749 3.245 1.00 94.81 88 GLU A O 1
ATOM 688 N N . LEU A 1 89 ? 10.272 1.236 1.735 1.00 93.62 89 LEU A N 1
ATOM 689 C CA . LEU A 1 89 ? 9.393 0.177 2.224 1.00 93.62 89 LEU A CA 1
ATOM 690 C C . LEU A 1 89 ? 9.696 -0.117 3.700 1.00 93.62 89 LEU A C 1
ATOM 692 O O . LEU A 1 89 ? 10.830 -0.413 4.075 1.00 93.62 89 LEU A O 1
ATOM 696 N N . SER A 1 90 ? 8.668 -0.054 4.543 1.00 92.81 90 SER A N 1
ATOM 697 C CA . SER A 1 90 ? 8.804 -0.218 5.986 1.00 92.81 90 SER A CA 1
ATOM 698 C C . SER A 1 90 ? 7.733 -1.138 6.562 1.00 92.81 90 SER A C 1
ATOM 700 O O . SER A 1 90 ? 6.586 -1.149 6.124 1.00 92.81 90 SER A O 1
ATOM 702 N N . CYS A 1 91 ? 8.079 -1.871 7.622 1.00 91.94 91 CYS A N 1
ATOM 703 C CA . CYS A 1 91 ? 7.104 -2.650 8.391 1.00 91.94 91 CYS A CA 1
ATOM 704 C C . CYS A 1 91 ? 6.189 -1.774 9.261 1.00 91.94 91 CYS A C 1
ATOM 706 O O . CYS A 1 91 ? 5.176 -2.268 9.749 1.00 91.94 91 CYS A O 1
ATOM 708 N N . LYS A 1 92 ? 6.524 -0.494 9.491 1.00 92.69 92 LYS A N 1
ATOM 709 C CA . LYS A 1 92 ? 5.791 0.367 10.436 1.00 92.69 92 LYS A CA 1
ATOM 710 C C . LYS A 1 92 ? 4.302 0.531 10.089 1.00 92.69 92 LYS A C 1
ATOM 712 O O . LYS A 1 92 ? 3.491 0.281 10.979 1.00 92.69 92 LYS A O 1
ATOM 717 N N . PRO A 1 93 ? 3.907 0.867 8.840 1.00 89.88 93 PRO A N 1
ATOM 718 C CA . PRO A 1 93 ? 2.491 1.018 8.490 1.00 89.88 93 PRO A CA 1
ATOM 719 C C . PRO A 1 93 ? 1.716 -0.295 8.638 1.00 89.88 93 PRO A C 1
ATOM 721 O O . PRO A 1 93 ? 0.547 -0.295 9.017 1.00 89.88 93 PRO A O 1
ATOM 724 N N . PHE A 1 94 ? 2.383 -1.421 8.374 1.00 91.69 94 PHE A N 1
ATOM 725 C CA . PHE A 1 94 ? 1.794 -2.744 8.518 1.00 91.69 94 PHE A CA 1
ATOM 726 C C . PHE A 1 94 ? 1.532 -3.094 9.984 1.00 91.69 94 PHE A C 1
ATOM 728 O O . PHE A 1 94 ? 0.422 -3.499 10.319 1.00 91.69 94 PHE A O 1
ATOM 735 N N . LEU A 1 95 ? 2.516 -2.889 10.864 1.00 91.06 95 LEU A N 1
ATOM 736 C CA . LEU A 1 95 ? 2.352 -3.113 12.303 1.00 91.06 95 LEU A CA 1
ATOM 737 C C . LEU A 1 95 ? 1.258 -2.216 12.884 1.00 91.06 95 LEU A C 1
ATOM 739 O O . LEU A 1 95 ? 0.367 -2.719 13.557 1.00 91.06 95 LEU A O 1
ATOM 743 N N . GLN A 1 96 ? 1.252 -0.929 12.526 1.00 91.50 96 GLN A N 1
ATOM 744 C CA . GLN A 1 96 ? 0.204 -0.003 12.950 1.00 91.50 96 GLN A CA 1
ATOM 745 C C . GLN A 1 96 ? -1.188 -0.468 12.494 1.00 91.50 96 GLN A C 1
ATOM 747 O O . GLN A 1 96 ? -2.132 -0.450 13.280 1.00 91.50 96 GLN A O 1
ATOM 752 N N . TYR A 1 97 ? -1.326 -0.933 11.248 1.00 89.06 97 TYR A N 1
ATOM 753 C CA . TYR A 1 97 ? -2.587 -1.493 10.756 1.00 89.06 97 TYR A CA 1
ATOM 754 C C . TYR A 1 97 ? -3.046 -2.708 11.575 1.00 89.06 97 TYR A C 1
ATOM 756 O O . TYR A 1 97 ? -4.234 -2.826 11.887 1.00 89.06 97 TYR A O 1
ATOM 764 N N . LEU A 1 98 ? -2.129 -3.623 11.908 1.00 89.75 98 LEU A N 1
ATOM 765 C CA . LEU A 1 98 ? -2.450 -4.799 12.715 1.00 89.75 98 LEU A CA 1
ATOM 766 C C . LEU A 1 98 ? -2.863 -4.392 14.130 1.00 89.75 98 LEU A C 1
ATOM 768 O O . LEU A 1 98 ? -3.902 -4.852 14.602 1.00 89.75 98 LEU A O 1
ATOM 772 N N . ASP A 1 99 ? -2.104 -3.501 14.763 1.00 90.25 99 ASP A N 1
ATOM 773 C CA . ASP A 1 99 ? -2.396 -3.000 16.103 1.00 90.25 99 ASP A CA 1
ATOM 774 C C . ASP A 1 99 ? -3.767 -2.326 16.142 1.00 90.25 99 ASP A C 1
ATOM 776 O O . ASP A 1 99 ? -4.606 -2.703 16.954 1.00 90.25 99 ASP A O 1
ATOM 780 N N . GLU A 1 100 ? -4.065 -1.404 15.222 1.00 88.56 100 GLU A N 1
ATOM 781 C CA . GLU A 1 100 ? -5.371 -0.735 15.134 1.00 88.56 100 GLU A CA 1
ATOM 782 C C . GLU A 1 100 ? -6.521 -1.729 14.921 1.00 88.56 100 GLU A C 1
ATOM 784 O O . GLU A 1 100 ? -7.592 -1.605 15.522 1.00 88.56 100 GLU A O 1
ATOM 789 N N . LYS A 1 101 ? -6.320 -2.728 14.057 1.00 86.62 101 LYS A N 1
ATOM 790 C CA . LYS A 1 101 ? -7.357 -3.707 13.729 1.00 86.62 101 LYS A CA 1
ATOM 791 C C . LYS A 1 101 ? -7.634 -4.657 14.887 1.00 86.62 101 LYS A C 1
ATOM 793 O O . LYS A 1 101 ? -8.798 -4.921 15.177 1.00 86.62 101 LYS A O 1
ATOM 798 N N . TYR A 1 102 ? -6.592 -5.198 15.511 1.00 86.12 102 TYR A N 1
ATOM 799 C CA . TYR A 1 102 ? -6.735 -6.231 16.533 1.00 86.12 102 TYR A CA 1
ATOM 800 C C . TYR A 1 102 ? -6.987 -5.659 17.923 1.00 86.12 102 TYR A C 1
ATOM 802 O O . TYR A 1 102 ? -7.771 -6.251 18.661 1.00 86.12 102 TYR A O 1
ATOM 810 N N . SER A 1 103 ? -6.435 -4.489 18.258 1.00 86.00 103 SER A N 1
ATOM 811 C CA . SER A 1 103 ? -6.803 -3.794 19.500 1.00 86.00 103 SER A CA 1
ATOM 812 C C . SER A 1 103 ? -8.299 -3.488 19.537 1.00 86.00 103 SER A C 1
ATOM 814 O O . SER A 1 103 ? -8.941 -3.762 20.537 1.00 86.00 103 SER A O 1
ATOM 816 N N . ARG A 1 104 ? -8.890 -3.036 18.424 1.00 80.25 104 ARG A N 1
ATOM 817 C CA . ARG A 1 104 ? -10.329 -2.739 18.337 1.00 80.25 104 ARG A CA 1
ATOM 818 C C . ARG A 1 104 ? -11.240 -3.967 18.455 1.00 80.25 104 ARG A C 1
ATOM 820 O O . ARG A 1 104 ? -12.426 -3.818 18.734 1.00 80.25 104 ARG A O 1
ATOM 827 N N . LEU A 1 105 ? -10.734 -5.157 18.137 1.00 76.81 105 LEU A N 1
ATOM 828 C CA . LEU A 1 105 ? -11.526 -6.391 18.151 1.00 76.81 105 LEU A CA 1
ATOM 829 C C . LEU A 1 105 ? -11.449 -7.127 19.489 1.00 76.81 105 LEU A C 1
ATOM 831 O O . LEU A 1 105 ? -12.389 -7.838 19.833 1.00 76.81 105 LEU A O 1
ATOM 835 N N . TYR A 1 106 ? -10.333 -6.989 20.203 1.00 74.00 106 TYR A N 1
ATOM 836 C CA . TYR A 1 106 ? -10.036 -7.777 21.399 1.00 74.00 106 TYR A CA 1
ATOM 837 C C . TYR A 1 106 ? -9.879 -6.944 22.680 1.00 74.00 106 TYR A C 1
ATOM 839 O O . TYR A 1 106 ? -9.652 -7.527 23.739 1.00 74.00 106 TYR A O 1
ATOM 847 N N . CYS A 1 107 ? -10.009 -5.620 22.595 1.00 54.84 107 CYS A N 1
ATOM 848 C CA . CYS A 1 107 ? -10.020 -4.684 23.718 1.00 54.84 107 CYS A CA 1
ATOM 849 C C . CYS A 1 107 ? -11.316 -3.868 23.660 1.00 54.84 107 CYS A C 1
ATOM 851 O O . CYS A 1 107 ? -11.981 -3.750 24.711 1.00 54.84 107 CYS A O 1
#

Foldseek 3Di:
DDDDDDPPDDPPVPPPPPPVPPVVVVVLVLLLVLLLVVQLCVVPVCCVVCVVVVNPVSCVVLCVVLPVVCDPVQPDPQRSSCSSRVDGRDCVSVVVVVCVVVVVVPD

Organism: NCBI:txid652834

pLDDT: mean 84.75, std 16.16, range [43.94, 96.81]

Secondary structure (DSSP, 8-state):
---PPPP-PPPGGG-S---TTHHHHHHHHHHHHHHHHHHHHHH-TTHHHHHHTT--GGGHHHHIIIIITTTT-SSSHHHHHHHHHSS---SHHHHHHHHHHHHHHH-

Solvent-accessible surface area (backbone atoms only — not comparable to full-atom values): 6522 Å² total; per-residue (Å²): 138,81,85,77,79,77,80,80,73,72,68,82,84,78,73,66,85,77,52,92,65,58,68,64,48,55,58,50,49,51,26,52,51,35,42,48,50,55,37,47,42,74,77,33,87,57,46,73,60,34,46,72,74,70,47,60,69,78,52,46,62,56,46,39,67,48,44,63,75,43,62,80,71,46,95,39,72,54,52,37,43,22,72,53,50,76,43,70,80,52,64,62,49,33,52,51,52,50,50,60,56,50,48,71,73,76,107

Sequence (107 aa):
FPSLPFPLLPPFSLLAPVHSGYFPSYTLGAMIATQLFAAAQQCIPNLKEEIRKGNLRVLHPFLREKVWERGSIPPSADALVKEATGEELSCKPFLQYLDEKYSRLYC

Radius of gyration: 20.53 Å; Cα contacts (8 Å, |Δi|>4): 59; chains: 1; bounding box: 34×69×39 Å

InterPro domains:
  IPR001333 Peptidase M32, carboxypeptidase Taq [PF02074] (20-102)
  IPR001333 Peptidase M32, carboxypeptidase Taq [PS52034] (1-103)
  IPR001333 Peptidase M32, carboxypeptidase Taq [PTHR34217] (21-106)